Protein AF-A0A5B9D0P8-F1 (afdb_monomer_lite)

Structure (mmCIF, N/CA/C/O backbone):
data_AF-A0A5B9D0P8-F1
#
_entry.id   AF-A0A5B9D0P8-F1
#
loop_
_atom_site.group_PDB
_atom_site.id
_atom_site.type_symbol
_atom_site.label_atom_id
_atom_site.label_alt_id
_atom_site.label_comp_id
_atom_site.label_asym_id
_atom_site.label_entity_id
_atom_site.label_seq_id
_atom_site.pdbx_PDB_ins_code
_atom_site.Cartn_x
_atom_site.Cartn_y
_atom_site.Cartn_z
_atom_site.occupancy
_atom_site.B_iso_or_equiv
_atom_site.auth_seq_id
_atom_site.auth_comp_id
_atom_site.auth_asym_id
_atom_site.auth_atom_id
_atom_site.pdbx_PDB_model_num
ATOM 1 N N . MET A 1 1 ? -6.930 -6.341 -13.067 1.00 84.62 1 MET A N 1
ATOM 2 C CA . MET A 1 1 ? -7.703 -5.089 -12.887 1.00 84.62 1 MET A CA 1
ATOM 3 C C . MET A 1 1 ? -7.071 -3.973 -13.728 1.00 84.62 1 MET A C 1
ATOM 5 O O . MET A 1 1 ? -5.915 -4.116 -14.115 1.00 84.62 1 MET A O 1
ATOM 9 N N . LYS A 1 2 ? -7.800 -2.904 -14.074 1.00 84.44 2 LYS A N 1
ATOM 10 C CA . LYS A 1 2 ? -7.216 -1.670 -14.635 1.00 84.44 2 LYS A CA 1
ATOM 11 C C . LYS A 1 2 ? -7.445 -0.541 -13.637 1.00 84.44 2 LYS A C 1
ATOM 13 O O . LYS A 1 2 ? -8.550 -0.427 -13.116 1.00 84.44 2 LYS A O 1
ATOM 18 N N . PHE A 1 3 ? -6.412 0.245 -13.373 1.00 81.88 3 PHE A N 1
ATOM 19 C CA . PHE A 1 3 ? -6.520 1.488 -12.623 1.00 81.88 3 PHE A CA 1
ATOM 20 C C . PHE A 1 3 ? -6.487 2.632 -13.629 1.00 81.88 3 PHE A C 1
ATOM 22 O O . PHE A 1 3 ? -5.569 2.681 -14.445 1.00 81.88 3 PHE A O 1
ATOM 29 N N . THR A 1 4 ? -7.490 3.505 -13.598 1.00 81.88 4 THR A N 1
ATOM 30 C CA . THR A 1 4 ? -7.563 4.664 -14.487 1.00 81.88 4 THR A CA 1
ATOM 31 C C . THR A 1 4 ? -7.669 5.921 -13.648 1.00 81.88 4 THR A C 1
ATOM 33 O O . THR A 1 4 ? -8.640 6.085 -12.908 1.00 81.88 4 THR A O 1
ATOM 36 N N . ASP A 1 5 ? -6.694 6.812 -13.792 1.00 77.00 5 ASP A N 1
ATOM 37 C CA . ASP A 1 5 ? -6.799 8.166 -13.271 1.00 77.00 5 ASP A CA 1
ATOM 38 C C . ASP A 1 5 ? -7.500 9.040 -14.316 1.00 77.00 5 ASP A C 1
ATOM 40 O O . ASP A 1 5 ? -6.926 9.431 -15.337 1.00 77.00 5 ASP A O 1
ATOM 44 N N . SER A 1 6 ? -8.773 9.345 -14.065 1.00 73.94 6 SER A N 1
ATOM 45 C CA . SER A 1 6 ? -9.592 10.179 -14.946 1.00 73.94 6 SER A CA 1
ATOM 46 C C . SER A 1 6 ? -9.092 11.619 -15.069 1.00 73.94 6 SER A C 1
ATOM 48 O O . SER A 1 6 ? -9.416 12.273 -16.056 1.00 73.94 6 SER A O 1
ATOM 50 N N . LYS A 1 7 ? -8.325 12.128 -14.094 1.00 73.81 7 LYS A N 1
ATOM 51 C CA . LYS A 1 7 ? -7.769 13.488 -14.134 1.00 73.81 7 LYS A CA 1
ATOM 52 C C . LYS A 1 7 ? -6.648 13.596 -15.169 1.00 73.81 7 LYS A C 1
ATOM 54 O O . LYS A 1 7 ? -6.506 14.644 -15.790 1.00 73.81 7 LYS A O 1
ATOM 59 N N . PHE A 1 8 ? -5.897 12.516 -15.382 1.00 69.06 8 PHE A N 1
ATOM 60 C CA . PHE A 1 8 ? -4.720 12.506 -16.259 1.00 69.06 8 PHE A CA 1
ATOM 61 C C . PHE A 1 8 ? -4.865 11.608 -17.494 1.00 69.06 8 PHE A C 1
ATOM 63 O O . PHE A 1 8 ? -3.956 11.543 -18.315 1.00 69.06 8 PHE A O 1
ATOM 70 N N . GLY A 1 9 ? -5.985 10.891 -17.637 1.00 75.44 9 GLY A N 1
ATOM 71 C CA . GLY A 1 9 ? -6.193 9.928 -18.726 1.00 75.44 9 GLY A CA 1
ATOM 72 C C . GLY A 1 9 ? -5.255 8.714 -18.660 1.00 75.44 9 GLY A C 1
ATOM 73 O O . GLY A 1 9 ? -5.186 7.928 -19.604 1.00 75.44 9 GLY A O 1
ATOM 74 N N . GLN A 1 10 ? -4.538 8.548 -17.549 1.00 81.00 10 GLN A N 1
ATOM 75 C CA . GLN A 1 10 ? -3.586 7.469 -17.324 1.00 81.00 10 GLN A CA 1
ATOM 76 C C . GLN A 1 10 ? -4.342 6.175 -17.033 1.00 81.00 10 GLN A C 1
ATOM 78 O O . GLN A 1 10 ? -5.280 6.163 -16.238 1.00 81.00 10 GLN A O 1
ATOM 83 N N . THR A 1 11 ? -3.936 5.073 -17.664 1.00 86.75 11 THR A N 1
ATOM 84 C CA . THR A 1 11 ? -4.472 3.743 -17.360 1.00 86.75 11 THR A CA 1
ATOM 85 C C . THR A 1 11 ? -3.344 2.743 -17.180 1.00 86.75 11 THR A C 1
ATOM 87 O O . THR A 1 11 ? -2.620 2.448 -18.125 1.00 86.75 11 THR A O 1
ATOM 90 N N . ASN A 1 12 ? -3.253 2.156 -15.991 1.00 90.62 12 ASN A N 1
ATOM 91 C CA . ASN A 1 12 ? -2.283 1.121 -15.664 1.00 90.62 12 ASN A CA 1
ATOM 92 C C . ASN A 1 12 ? -2.983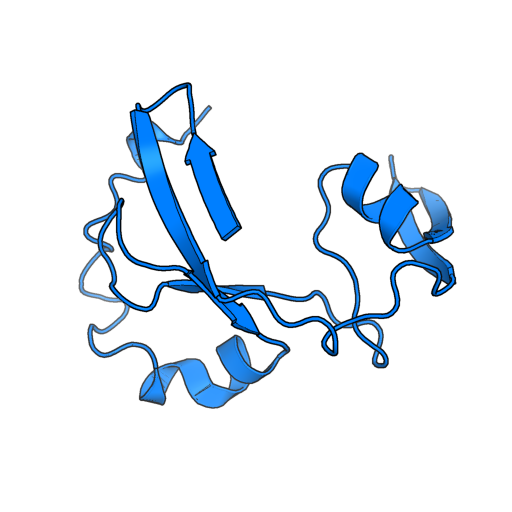 -0.241 -15.585 1.00 90.62 12 ASN A C 1
ATOM 94 O O . ASN A 1 12 ? -4.067 -0.390 -15.005 1.00 90.62 12 ASN A O 1
ATOM 98 N N . LYS A 1 13 ? -2.350 -1.281 -16.135 1.00 93.75 13 LYS A N 1
ATOM 99 C CA . LYS A 1 13 ? -2.743 -2.666 -15.842 1.00 93.75 13 LYS A CA 1
ATOM 100 C C . LYS A 1 13 ? -2.271 -3.015 -14.432 1.00 93.75 13 LYS A C 1
ATOM 102 O O . LYS A 1 13 ? -1.093 -2.856 -14.145 1.00 93.75 13 LYS A O 1
ATOM 107 N N . VAL A 1 14 ? -3.164 -3.537 -13.594 1.00 93.25 14 VAL A N 1
ATOM 108 C CA . VAL A 1 14 ? -2.849 -3.963 -12.223 1.00 93.25 14 VAL A CA 1
ATOM 109 C C . VAL A 1 14 ? -2.895 -5.486 -12.127 1.00 93.25 14 VAL A C 1
ATOM 111 O O . VAL A 1 14 ? -3.934 -6.105 -12.408 1.00 93.25 14 VAL A O 1
ATOM 114 N N . TYR A 1 15 ? -1.764 -6.069 -11.729 1.00 94.56 15 TYR A N 1
ATOM 115 C CA . TYR A 1 15 ? -1.628 -7.454 -11.289 1.00 94.56 15 TYR A CA 1
ATOM 116 C C . TYR A 1 15 ? -1.947 -7.517 -9.793 1.00 94.56 15 TYR A C 1
ATOM 118 O O . TYR A 1 15 ? -1.089 -7.266 -8.949 1.00 94.56 15 TYR A O 1
ATOM 126 N N . GLN A 1 16 ? -3.219 -7.780 -9.508 1.00 92.06 16 GLN A N 1
ATOM 127 C CA . GLN A 1 16 ? -3.760 -7.904 -8.158 1.00 92.06 16 GLN A CA 1
ATOM 128 C C . GLN A 1 16 ? -3.532 -9.322 -7.634 1.00 92.06 16 GLN A C 1
ATOM 130 O O . GLN A 1 16 ? -3.532 -10.277 -8.419 1.00 92.06 16 GLN A O 1
ATOM 135 N N . ARG A 1 17 ? -3.363 -9.452 -6.321 1.00 93.12 17 ARG A N 1
ATOM 136 C CA . ARG A 1 17 ? -3.246 -10.741 -5.640 1.00 93.12 17 ARG A CA 1
ATOM 137 C C . ARG A 1 17 ? -4.285 -10.844 -4.531 1.00 93.12 17 ARG A C 1
ATOM 139 O O . ARG A 1 17 ? -4.342 -9.995 -3.649 1.00 93.12 17 ARG A O 1
ATOM 146 N N . ASP A 1 18 ? -5.055 -11.926 -4.544 1.00 92.50 18 ASP A N 1
ATOM 147 C CA . ASP A 1 18 ? -6.158 -12.128 -3.595 1.00 92.50 18 ASP A CA 1
ATOM 148 C C . ASP A 1 18 ? -5.694 -12.683 -2.233 1.00 92.50 18 ASP A C 1
ATOM 150 O O . ASP A 1 18 ? -6.507 -12.905 -1.341 1.00 92.50 18 ASP A O 1
ATOM 154 N N . ASP A 1 19 ? -4.388 -12.914 -2.068 1.00 94.44 19 ASP A N 1
ATOM 155 C CA . ASP A 1 19 ? -3.774 -13.548 -0.898 1.00 94.44 19 ASP A CA 1
ATOM 156 C C . ASP A 1 19 ? -2.878 -12.606 -0.072 1.00 94.44 19 ASP A C 1
ATOM 158 O O . ASP A 1 19 ? -2.243 -13.047 0.884 1.00 94.44 19 ASP A O 1
ATOM 162 N N . LEU A 1 20 ? -2.795 -11.318 -0.427 1.00 95.69 20 LEU A N 1
ATOM 163 C CA . LEU A 1 20 ? -1.894 -10.368 0.242 1.00 95.69 20 LEU A CA 1
ATOM 164 C C . LEU A 1 20 ? -2.428 -9.829 1.569 1.00 95.69 20 LEU A C 1
ATOM 166 O O . LEU A 1 20 ? -1.643 -9.461 2.439 1.00 95.69 20 LEU A O 1
ATOM 170 N N . PHE A 1 21 ? -3.746 -9.745 1.723 1.00 97.00 21 PHE A N 1
ATOM 171 C CA . PHE A 1 21 ? -4.384 -9.261 2.941 1.00 97.00 21 PHE A CA 1
ATOM 172 C C . PHE A 1 21 ? -5.787 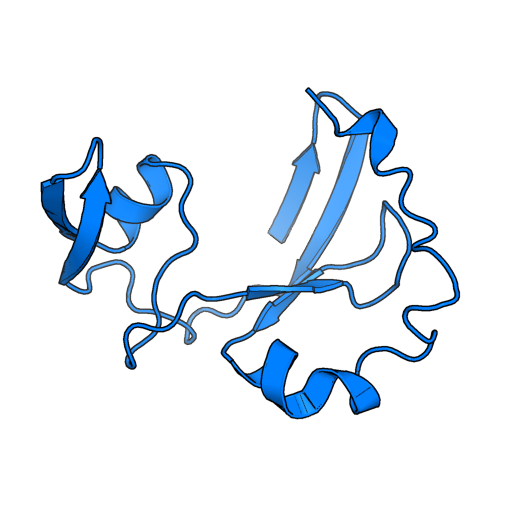-9.846 3.084 1.00 97.00 21 PHE A C 1
ATOM 174 O O . PHE A 1 21 ? -6.457 -10.118 2.090 1.00 97.00 21 PHE A O 1
ATOM 181 N N . ASP A 1 22 ? -6.263 -9.977 4.322 1.00 97.75 22 ASP A N 1
ATOM 182 C CA . ASP A 1 22 ? -7.668 -10.280 4.596 1.00 97.75 22 ASP A CA 1
ATOM 183 C C . ASP A 1 22 ? -8.480 -8.965 4.623 1.00 97.75 22 ASP A C 1
ATOM 185 O O . ASP A 1 22 ? -8.202 -8.083 5.450 1.00 97.75 22 ASP A O 1
ATOM 189 N N . PRO A 1 23 ? -9.493 -8.787 3.746 1.00 97.25 23 PRO A N 1
ATOM 190 C CA . PRO A 1 23 ? -10.342 -7.594 3.735 1.00 97.25 23 PRO A CA 1
ATOM 191 C C . PRO A 1 23 ? -11.051 -7.316 5.069 1.00 97.25 23 PRO A C 1
ATOM 193 O O . PRO A 1 23 ? -11.342 -6.154 5.375 1.00 97.25 23 PRO A O 1
ATOM 196 N N . TYR A 1 24 ? -11.314 -8.357 5.861 1.00 98.12 24 TYR A N 1
ATOM 197 C CA . TYR A 1 24 ? -12.062 -8.294 7.114 1.00 98.12 24 TYR A CA 1
ATOM 198 C C . TYR A 1 24 ? -11.176 -8.320 8.366 1.00 98.12 24 TYR A C 1
ATOM 200 O O . TYR A 1 24 ? -11.698 -8.164 9.472 1.00 98.12 24 TYR A O 1
ATOM 208 N N . GLN A 1 25 ? -9.850 -8.419 8.218 1.00 98.00 25 GLN A N 1
ATOM 209 C CA . GLN A 1 25 ? -8.911 -8.303 9.334 1.00 98.00 25 GLN A CA 1
ATOM 210 C C . GLN A 1 25 ? -9.097 -6.962 10.046 1.00 98.00 25 GLN A C 1
ATOM 212 O O . GLN A 1 25 ? -9.016 -5.892 9.433 1.00 98.00 25 GLN A O 1
ATOM 217 N N . VAL A 1 26 ? -9.326 -7.021 11.359 1.00 98.12 26 VAL A N 1
ATOM 218 C CA . VAL A 1 26 ? -9.428 -5.831 12.204 1.00 98.12 26 VAL A CA 1
ATOM 219 C C . VAL A 1 26 ? -8.029 -5.310 12.501 1.00 98.12 26 VAL A C 1
ATOM 221 O O . VAL A 1 26 ? -7.220 -5.963 13.156 1.00 98.12 26 VAL A O 1
ATOM 224 N N . VAL A 1 27 ? -7.763 -4.097 12.039 1.00 98.06 27 VAL A N 1
ATOM 225 C CA . VAL A 1 27 ? -6.487 -3.402 12.164 1.00 98.06 27 VAL A CA 1
ATOM 226 C C . VAL A 1 27 ? -6.678 -2.060 12.854 1.00 98.06 27 VAL A C 1
ATOM 228 O O . VAL A 1 27 ? -7.798 -1.586 13.051 1.00 98.06 27 VAL A O 1
ATOM 231 N N . SER A 1 28 ? -5.570 -1.418 13.221 1.00 97.44 28 SER A N 1
ATOM 232 C CA . SER A 1 28 ? -5.598 -0.071 13.787 1.00 97.44 28 SER A CA 1
ATOM 233 C C . SER A 1 28 ? -4.784 0.915 12.964 1.00 97.44 28 SER A C 1
ATOM 235 O O . SER A 1 28 ? -3.768 0.564 12.369 1.00 97.44 28 SER A O 1
ATOM 237 N N . TRP A 1 29 ? -5.225 2.169 12.927 1.00 96.56 29 TRP A N 1
ATOM 238 C CA . TRP A 1 29 ? -4.495 3.256 12.276 1.00 96.56 29 TRP A CA 1
ATOM 239 C C . TRP A 1 29 ? -4.751 4.589 12.975 1.00 96.56 29 TRP A C 1
ATOM 241 O O . TRP A 1 29 ? -5.585 4.696 13.875 1.00 96.56 29 TRP A O 1
ATOM 251 N N . ARG A 1 30 ? -4.009 5.627 12.574 1.00 94.94 30 ARG A N 1
ATOM 252 C CA . ARG A 1 30 ? -4.212 6.991 13.069 1.00 94.94 30 ARG A CA 1
ATOM 253 C C . ARG A 1 30 ? -5.131 7.788 12.144 1.00 94.94 30 ARG 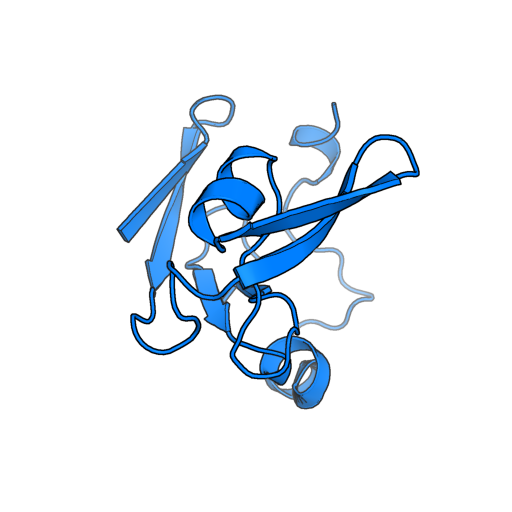A C 1
ATOM 255 O O . ARG A 1 30 ? -4.885 7.900 10.938 1.00 94.94 30 ARG A O 1
ATOM 262 N N . LYS A 1 31 ? -6.160 8.396 12.733 1.00 92.44 31 LYS A N 1
ATOM 263 C CA . LYS A 1 31 ? -7.064 9.364 12.099 1.00 92.44 31 LYS A CA 1
ATOM 264 C C . LYS A 1 31 ? -7.175 10.581 13.015 1.00 92.44 31 LYS A C 1
ATOM 266 O O . LYS A 1 31 ? -7.538 10.436 14.178 1.00 92.44 31 LYS A O 1
ATOM 271 N N . ASN A 1 32 ? -6.813 11.763 12.514 1.00 91.62 32 ASN A N 1
ATOM 272 C CA . ASN A 1 32 ? -6.804 13.024 13.275 1.00 91.62 32 ASN A CA 1
ATOM 273 C C . ASN A 1 32 ? -6.081 12.899 14.633 1.00 91.62 32 ASN A C 1
ATOM 275 O O . ASN A 1 32 ? -6.615 13.263 15.677 1.00 91.62 32 ASN A O 1
ATOM 279 N N . GLY A 1 33 ? -4.894 12.281 14.628 1.00 93.19 33 GLY A N 1
ATOM 280 C CA . GLY A 1 33 ? -4.078 12.053 15.828 1.00 93.19 33 GLY A CA 1
ATOM 281 C C . GLY A 1 33 ? -4.560 10.935 16.765 1.00 93.19 33 GLY A C 1
ATOM 282 O O . GLY A 1 33 ? -3.810 10.528 17.648 1.00 93.19 33 GLY A O 1
ATOM 283 N N . LYS A 1 34 ? -5.760 10.378 16.565 1.00 95.81 34 LYS A N 1
ATOM 284 C CA . LYS A 1 34 ? -6.330 9.324 17.418 1.00 95.81 34 LYS A CA 1
ATOM 285 C C . LYS A 1 34 ? -6.166 7.942 16.791 1.00 95.81 34 LYS A C 1
ATOM 287 O O . LYS A 1 34 ? -6.261 7.795 15.572 1.00 95.81 34 LYS A O 1
ATOM 292 N N . LYS A 1 35 ? -5.929 6.927 17.630 1.00 96.94 35 LYS A N 1
ATOM 293 C CA . LYS A 1 35 ? -5.965 5.517 17.219 1.00 96.94 35 LYS A CA 1
ATOM 294 C C . LYS A 1 35 ? -7.422 5.117 16.992 1.00 96.94 35 LYS A C 1
ATOM 296 O O . LYS A 1 35 ? -8.254 5.315 17.872 1.00 96.94 35 LYS A O 1
ATOM 301 N N . VAL A 1 36 ? -7.710 4.566 15.824 1.00 97.12 36 VAL A N 1
ATOM 302 C CA . VAL A 1 36 ? -9.004 3.978 15.470 1.00 97.12 36 VAL A CA 1
ATOM 303 C C . VAL A 1 36 ? -8.794 2.522 15.077 1.00 97.12 36 VAL A C 1
ATOM 305 O O . VAL A 1 36 ? -7.673 2.137 14.736 1.00 97.12 36 VAL A O 1
ATOM 308 N N . TRP A 1 37 ? -9.860 1.734 15.141 1.00 98.06 37 TRP A N 1
ATOM 309 C CA . TRP A 1 37 ? -9.881 0.329 14.753 1.00 98.06 37 TRP A CA 1
ATOM 310 C C . TRP A 1 37 ? -10.953 0.103 13.693 1.00 98.06 37 TRP A C 1
ATOM 312 O O . TRP A 1 37 ? -11.952 0.822 13.672 1.00 98.06 37 TRP A O 1
ATOM 322 N N . GLY A 1 38 ? -10.738 -0.887 12.837 1.00 98.25 38 GLY A N 1
ATOM 323 C CA . GLY A 1 38 ? -11.679 -1.290 11.799 1.00 98.25 38 GLY A CA 1
ATOM 324 C C . GLY A 1 38 ? -11.047 -2.282 10.832 1.00 98.25 38 GLY A C 1
ATOM 325 O O . GLY A 1 38 ? -9.868 -2.608 10.946 1.00 98.25 38 GLY A O 1
ATOM 326 N N . THR A 1 39 ? -11.834 -2.764 9.887 1.00 98.69 39 THR A N 1
ATOM 327 C CA . THR A 1 39 ? -11.406 -3.699 8.840 1.00 98.69 39 THR A CA 1
ATOM 328 C C . THR A 1 39 ? -10.455 -3.045 7.834 1.00 98.69 39 THR A C 1
ATOM 330 O O . THR A 1 39 ? -10.425 -1.816 7.685 1.00 98.69 39 THR A O 1
ATOM 333 N N . ASN A 1 40 ? -9.723 -3.852 7.062 1.00 98.19 40 ASN A N 1
ATOM 334 C CA . ASN A 1 40 ? -8.957 -3.355 5.916 1.00 98.19 40 ASN A CA 1
ATOM 335 C C . ASN A 1 40 ? -9.839 -2.600 4.907 1.00 98.19 40 ASN A C 1
ATOM 337 O O . ASN A 1 40 ? -9.418 -1.566 4.385 1.00 98.19 40 ASN A O 1
ATOM 341 N N . ILE A 1 41 ? -11.090 -3.031 4.703 1.00 98.12 41 ILE A N 1
ATOM 342 C CA . ILE A 1 41 ? -12.073 -2.297 3.888 1.00 98.12 41 ILE A CA 1
ATOM 343 C C . ILE A 1 41 ? -12.306 -0.879 4.434 1.00 98.12 41 ILE A C 1
ATOM 345 O O . ILE A 1 41 ? -12.259 0.099 3.684 1.00 98.12 41 ILE A O 1
ATOM 349 N N . GLU A 1 42 ? -12.549 -0.732 5.737 1.00 98.25 42 GLU A N 1
ATOM 350 C CA . GLU A 1 42 ? -12.768 0.580 6.365 1.00 98.25 42 GLU A CA 1
ATOM 351 C C . GLU A 1 42 ? -11.514 1.453 6.320 1.00 98.25 42 GLU A C 1
ATOM 353 O O . GLU A 1 42 ? -11.600 2.660 6.077 1.00 98.25 42 GLU A O 1
ATOM 358 N N . ARG A 1 43 ? -10.339 0.845 6.485 1.00 97.81 43 ARG A N 1
ATOM 359 C CA . ARG A 1 43 ? -9.052 1.526 6.371 1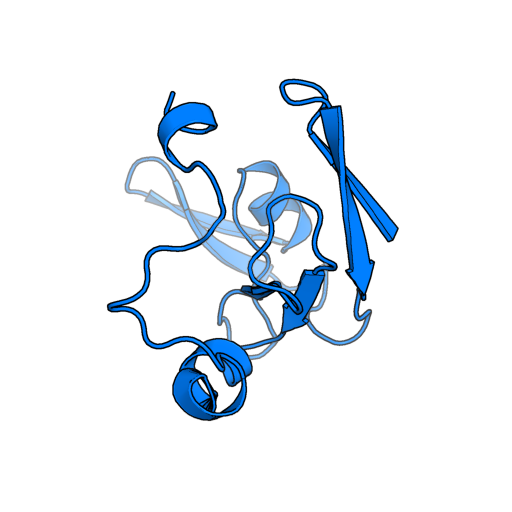.00 97.81 43 ARG A CA 1
ATOM 360 C C . ARG A 1 43 ? -8.832 2.067 4.950 1.00 97.81 43 ARG A C 1
ATOM 362 O O . ARG A 1 43 ? -8.463 3.236 4.805 1.00 97.81 43 ARG A O 1
ATOM 369 N N . MET A 1 44 ? -9.137 1.280 3.915 1.00 96.25 44 MET A N 1
ATOM 370 C CA . MET A 1 44 ? -9.043 1.688 2.503 1.00 96.25 44 MET A CA 1
ATOM 371 C C . MET A 1 44 ? -9.995 2.829 2.148 1.00 96.25 44 MET A C 1
ATOM 373 O O . MET A 1 44 ? -9.587 3.766 1.465 1.00 96.25 44 MET A O 1
ATOM 377 N N . LYS A 1 45 ? -11.217 2.841 2.700 1.00 95.81 45 LYS A N 1
ATOM 378 C CA . LYS A 1 45 ? -12.155 3.974 2.556 1.00 95.81 45 LYS A CA 1
ATOM 379 C C . LYS A 1 45 ? -11.601 5.299 3.096 1.00 95.81 45 LYS A C 1
ATOM 381 O O . LYS A 1 45 ? -12.121 6.356 2.759 1.00 95.81 45 LYS A O 1
ATOM 386 N N . THR A 1 46 ? -10.551 5.266 3.921 1.00 93.62 46 THR A N 1
ATOM 387 C CA . THR A 1 46 ? -9.839 6.471 4.385 1.00 93.62 46 THR A CA 1
ATOM 388 C C . THR A 1 46 ? -8.622 6.848 3.531 1.00 93.62 46 THR A C 1
ATOM 390 O O . THR A 1 46 ? -7.830 7.689 3.949 1.00 93.62 46 THR A O 1
ATOM 393 N N . GLY A 1 47 ? -8.459 6.231 2.356 1.00 92.50 47 GLY A N 1
ATOM 394 C CA . GLY A 1 47 ? -7.352 6.490 1.432 1.00 92.50 47 GLY A CA 1
ATOM 395 C C . GLY A 1 47 ? -6.032 5.843 1.851 1.00 92.50 47 GLY A C 1
ATOM 396 O O . GLY A 1 47 ? -4.966 6.367 1.547 1.00 92.50 47 GLY A O 1
ATOM 397 N N . ARG A 1 48 ? -6.072 4.739 2.609 1.00 95.31 48 ARG A N 1
ATOM 398 C CA . ARG A 1 48 ? -4.870 4.074 3.132 1.00 95.31 48 ARG A CA 1
ATOM 399 C C . ARG A 1 48 ? -4.767 2.633 2.622 1.00 95.31 48 ARG A C 1
ATOM 401 O O . ARG A 1 48 ? -5.726 1.882 2.751 1.00 95.31 48 ARG A O 1
ATOM 408 N N . ALA A 1 49 ? -3.585 2.216 2.161 1.00 96.12 49 ALA A N 1
ATOM 409 C CA . ALA A 1 49 ? -3.334 0.878 1.595 1.00 96.12 49 ALA A CA 1
ATOM 410 C C . ALA A 1 49 ? -3.482 -0.261 2.622 1.00 96.12 49 ALA A C 1
ATOM 412 O O . ALA A 1 49 ? -2.858 -0.135 3.676 1.00 96.12 49 ALA A O 1
ATOM 413 N N . PRO A 1 50 ? -4.273 -1.320 2.370 1.00 97.56 50 PRO A N 1
ATOM 414 C CA . PRO A 1 50 ? -4.608 -2.353 3.359 1.00 97.56 50 PRO A CA 1
ATOM 415 C C . PRO A 1 50 ? -3.355 -2.963 3.999 1.00 97.56 50 PRO A C 1
ATOM 417 O O . PRO A 1 50 ? -2.271 -2.901 3.426 1.00 97.56 50 PRO A O 1
ATOM 420 N N . LEU A 1 51 ? -3.489 -3.498 5.209 1.00 98.12 51 LEU A N 1
ATOM 421 C CA . LEU A 1 51 ? -2.393 -4.171 5.899 1.00 98.12 51 LEU A CA 1
ATOM 422 C C . LEU A 1 51 ? -2.456 -5.680 5.665 1.00 98.12 51 LEU A C 1
ATOM 424 O O . LEU A 1 51 ? -3.544 -6.251 5.722 1.00 98.12 51 LEU A O 1
ATOM 428 N N . ASP A 1 52 ? -1.303 -6.301 5.460 1.00 96.50 52 ASP A N 1
ATOM 429 C CA . ASP A 1 52 ? -1.149 -7.753 5.404 1.00 96.50 52 ASP A CA 1
ATOM 430 C C . ASP A 1 52 ? -1.291 -8.416 6.794 1.00 96.50 52 ASP A C 1
ATOM 432 O O . ASP A 1 52 ? -1.586 -7.767 7.811 1.00 96.50 52 ASP A O 1
ATOM 436 N N . ALA A 1 53 ? -1.080 -9.735 6.842 1.00 95.38 53 ALA A N 1
ATOM 437 C CA . ALA A 1 53 ? -1.158 -10.528 8.070 1.00 95.38 53 ALA A CA 1
ATOM 438 C C . ALA A 1 53 ? -0.162 -10.070 9.158 1.00 95.38 53 ALA A C 1
ATOM 440 O O . ALA A 1 53 ? -0.431 -10.242 10.348 1.00 95.38 53 ALA A O 1
ATOM 441 N N . ASP A 1 54 ? 0.941 -9.428 8.766 1.00 94.62 54 ASP A N 1
ATOM 442 C CA . ASP A 1 54 ? 1.976 -8.903 9.660 1.00 94.62 54 ASP A CA 1
ATOM 443 C C . ASP A 1 54 ? 1.716 -7.438 10.064 1.00 94.62 54 ASP A C 1
ATOM 445 O O .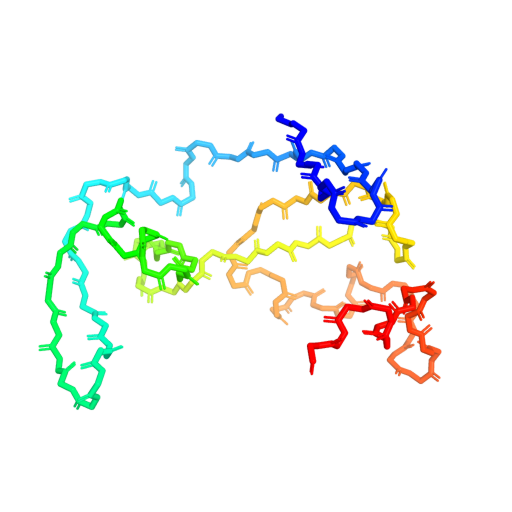 ASP A 1 54 ? 2.519 -6.813 10.760 1.00 94.62 54 ASP A O 1
ATOM 449 N N . ASN A 1 55 ? 0.556 -6.884 9.692 1.00 95.62 55 ASN A N 1
ATOM 450 C CA . ASN A 1 55 ? 0.180 -5.479 9.860 1.00 95.62 55 ASN A CA 1
ATOM 451 C C . ASN A 1 55 ? 1.074 -4.493 9.081 1.00 95.62 55 ASN A C 1
ATOM 453 O O . ASN A 1 55 ? 1.183 -3.319 9.456 1.00 95.62 55 ASN A O 1
ATOM 457 N N . ILE A 1 56 ? 1.685 -4.940 7.984 1.00 95.94 56 ILE A N 1
ATOM 458 C CA . ILE A 1 56 ? 2.503 -4.115 7.095 1.00 95.94 56 ILE A CA 1
ATOM 459 C C . ILE A 1 56 ? 1.641 -3.662 5.906 1.00 95.94 56 ILE A C 1
ATOM 461 O O . ILE A 1 56 ? 0.846 -4.445 5.393 1.00 95.94 56 ILE A O 1
ATOM 465 N N . PRO A 1 57 ? 1.724 -2.393 5.462 1.00 96.81 57 PRO A N 1
ATOM 466 C CA . PRO A 1 57 ? 0.984 -1.950 4.286 1.00 96.81 57 PRO A CA 1
ATOM 467 C C . PRO A 1 57 ? 1.344 -2.760 3.037 1.00 96.81 57 PRO A C 1
ATOM 469 O O . PRO A 1 57 ? 2.521 -2.935 2.733 1.00 96.81 57 PRO A O 1
ATOM 472 N N . VAL A 1 58 ? 0.327 -3.183 2.289 1.00 96.62 58 VAL A N 1
ATOM 473 C CA . VAL A 1 58 ? 0.488 -3.662 0.914 1.00 96.62 58 VAL A CA 1
ATOM 474 C C . VAL A 1 58 ? 0.960 -2.496 0.046 1.00 96.62 58 VAL A C 1
ATOM 476 O O . VAL A 1 58 ? 0.447 -1.377 0.143 1.00 96.62 58 VAL A O 1
ATOM 479 N N . GLU A 1 59 ? 1.946 -2.755 -0.801 1.00 94.62 59 GLU A N 1
ATOM 480 C CA . GLU A 1 59 ? 2.612 -1.772 -1.649 1.00 94.62 59 GLU A CA 1
ATOM 481 C C . GLU A 1 59 ? 2.300 -2.033 -3.129 1.00 94.62 59 GLU A C 1
ATOM 483 O O . GLU A 1 59 ? 1.965 -3.146 -3.539 1.00 94.62 59 GLU A O 1
ATOM 488 N N . LEU A 1 60 ? 2.421 -0.987 -3.949 1.00 91.75 60 LEU A N 1
ATOM 489 C CA . LEU A 1 60 ? 2.331 -1.084 -5.405 1.00 91.75 60 LEU A CA 1
ATOM 490 C C . LEU A 1 60 ? 3.725 -0.925 -6.007 1.00 91.75 60 LEU A C 1
ATOM 492 O O . LEU A 1 60 ? 4.373 0.112 -5.851 1.00 91.75 60 LEU A O 1
ATOM 496 N N . HIS A 1 61 ? 4.167 -1.931 -6.750 1.00 91.19 61 HIS A N 1
ATOM 497 C CA . HIS A 1 61 ? 5.393 -1.879 -7.529 1.00 91.19 61 HIS A CA 1
ATOM 498 C C . HIS A 1 61 ? 5.082 -1.532 -8.988 1.00 91.19 61 HIS A C 1
ATOM 500 O O . HIS A 1 61 ? 4.264 -2.185 -9.631 1.00 91.19 61 HIS A O 1
ATOM 506 N N . HIS A 1 62 ? 5.756 -0.515 -9.523 1.00 88.25 62 HIS A N 1
ATOM 507 C CA . HIS A 1 62 ? 5.742 -0.228 -10.956 1.00 88.25 62 HIS A CA 1
ATOM 508 C C . HIS A 1 62 ? 6.697 -1.185 -11.670 1.00 88.25 62 HIS A C 1
ATOM 510 O O . HIS A 1 62 ? 7.899 -1.135 -11.427 1.00 88.25 62 HIS A O 1
ATOM 516 N N . MET A 1 63 ? 6.166 -2.023 -12.563 1.00 87.56 63 MET A N 1
ATOM 517 C CA . MET A 1 63 ? 6.953 -3.006 -13.323 1.00 87.56 63 MET A CA 1
ATOM 518 C C . MET A 1 63 ? 7.822 -2.340 -14.396 1.00 87.56 63 MET A C 1
ATOM 520 O O . MET A 1 63 ? 8.872 -2.854 -14.769 1.00 87.56 63 MET A O 1
ATOM 524 N N . LEU A 1 64 ? 7.353 -1.200 -14.906 1.00 84.56 64 LEU A N 1
ATOM 525 C CA . LEU A 1 64 ? 8.079 -0.302 -15.794 1.00 84.56 64 LEU A CA 1
ATOM 526 C C . LEU A 1 64 ? 8.025 1.088 -15.168 1.00 84.56 64 LEU A C 1
ATOM 528 O O . LEU A 1 64 ? 6.966 1.518 -14.717 1.00 84.56 64 LEU A O 1
ATOM 532 N N . GLN A 1 65 ? 9.143 1.807 -15.159 1.00 78.50 65 GLN A N 1
ATOM 533 C CA . GLN A 1 65 ? 9.223 3.160 -14.597 1.00 78.50 65 GLN A CA 1
ATOM 534 C C . GLN A 1 65 ? 8.705 4.227 -15.579 1.00 78.50 65 GLN A C 1
ATOM 536 O O . GLN A 1 65 ? 9.337 5.261 -15.783 1.00 78.50 65 GLN A O 1
ATOM 541 N N . THR A 1 66 ? 7.559 3.959 -16.203 1.00 80.12 66 THR A N 1
ATOM 542 C CA . THR A 1 66 ? 6.827 4.883 -17.077 1.00 80.12 66 THR A CA 1
ATOM 543 C C . THR A 1 66 ? 5.478 5.229 -16.440 1.00 80.12 66 THR A C 1
ATOM 545 O O . THR A 1 66 ? 4.978 4.444 -15.629 1.00 80.12 66 THR A O 1
ATOM 548 N N . PRO A 1 67 ? 4.859 6.373 -16.792 1.00 77.56 67 PRO A N 1
ATOM 549 C CA . PRO A 1 67 ? 3.552 6.751 -16.255 1.00 77.56 67 PRO A CA 1
ATOM 550 C C . PRO A 1 67 ? 2.489 5.661 -16.449 1.00 77.56 67 PRO A C 1
ATOM 552 O O . PRO A 1 67 ? 1.776 5.306 -15.522 1.00 77.56 67 PRO A O 1
ATOM 555 N N . ASP A 1 68 ? 2.379 5.089 -17.636 1.00 83.94 68 ASP A N 1
ATOM 556 C CA . ASP A 1 68 ? 1.360 4.105 -18.020 1.00 83.94 68 ASP A CA 1
ATOM 557 C C . ASP A 1 68 ? 1.783 2.640 -17.786 1.00 83.94 68 ASP A C 1
ATOM 559 O O . ASP A 1 68 ? 1.069 1.702 -18.154 1.00 83.94 68 ASP A O 1
ATOM 563 N N . GLY A 1 69 ? 2.938 2.426 -17.148 1.00 88.31 69 GLY A N 1
ATOM 564 C CA . GLY A 1 69 ? 3.505 1.105 -16.905 1.00 88.31 69 GLY A CA 1
ATOM 565 C C . GLY A 1 69 ? 2.606 0.208 -16.038 1.00 88.31 69 GLY A C 1
ATOM 566 O O . GLY A 1 69 ? 1.857 0.699 -15.190 1.00 88.31 69 GLY A O 1
ATOM 567 N N . PRO A 1 70 ? 2.651 -1.127 -16.194 1.00 91.88 70 PRO A N 1
ATOM 568 C CA . PRO A 1 70 ? 1.896 -2.024 -15.325 1.00 91.88 70 PRO A CA 1
ATOM 569 C C . PRO A 1 70 ? 2.314 -1.919 -13.852 1.00 91.88 70 PRO A C 1
ATOM 571 O O . PRO A 1 70 ? 3.488 -1.718 -13.538 1.00 91.88 70 PRO A O 1
ATOM 574 N N . LEU A 1 71 ? 1.354 -2.141 -12.959 1.00 92.50 71 LEU A N 1
ATOM 575 C CA . LEU A 1 71 ? 1.526 -2.183 -11.509 1.00 92.50 71 LEU A CA 1
ATOM 576 C C . LEU A 1 71 ? 1.335 -3.610 -10.991 1.00 92.50 71 LEU A C 1
ATOM 578 O O . LEU A 1 71 ? 0.486 -4.346 -11.499 1.00 92.50 71 LEU A O 1
ATOM 582 N N . ALA A 1 72 ? 2.073 -3.979 -9.950 1.00 94.62 72 ALA A N 1
ATOM 583 C CA . ALA A 1 72 ? 1.879 -5.215 -9.201 1.00 94.62 72 ALA A CA 1
ATOM 584 C C . ALA A 1 72 ? 1.700 -4.917 -7.712 1.00 94.62 72 ALA A C 1
ATOM 586 O O . ALA A 1 72 ? 2.455 -4.128 -7.143 1.00 94.62 72 ALA A O 1
ATOM 587 N N . GLU A 1 73 ? 0.722 -5.561 -7.083 1.00 94.50 73 GLU A N 1
ATOM 588 C CA . GLU A 1 73 ? 0.598 -5.543 -5.627 1.00 94.50 73 GLU A CA 1
ATOM 589 C C . GLU A 1 73 ? 1.629 -6.480 -4.997 1.00 94.50 73 GLU A C 1
ATOM 591 O O . GLU A 1 73 ? 1.818 -7.623 -5.429 1.00 94.50 73 GLU A O 1
ATOM 596 N N . VAL A 1 74 ? 2.308 -5.989 -3.969 1.00 94.38 74 VAL A N 1
ATOM 597 C CA . VAL A 1 74 ? 3.396 -6.684 -3.280 1.00 94.38 74 VAL A CA 1
ATOM 598 C C . VAL A 1 74 ? 3.373 -6.346 -1.789 1.00 94.38 74 VAL A C 1
ATOM 600 O O . VAL A 1 74 ? 2.738 -5.387 -1.365 1.00 94.38 74 VAL A O 1
ATOM 603 N N . THR A 1 75 ? 4.050 -7.144 -0.969 1.00 93.69 75 THR A N 1
ATOM 604 C CA . THR A 1 75 ? 4.247 -6.856 0.463 1.00 93.69 75 THR A CA 1
ATOM 605 C C . THR A 1 75 ? 5.530 -6.040 0.671 1.00 93.69 75 THR A C 1
ATOM 607 O O . THR A 1 75 ? 6.100 -5.512 -0.288 1.00 93.69 75 THR A O 1
ATOM 610 N N . ALA A 1 76 ? 6.083 -6.069 1.891 1.00 91.88 76 ALA A N 1
ATOM 611 C CA . ALA A 1 76 ? 7.441 -5.618 2.224 1.00 91.88 76 ALA A CA 1
ATOM 612 C C . ALA A 1 76 ? 8.558 -6.136 1.285 1.00 91.88 76 ALA A C 1
ATOM 614 O O . ALA A 1 76 ? 9.692 -5.654 1.345 1.00 91.88 76 ALA A O 1
ATOM 615 N N . PHE A 1 77 ? 8.259 -7.112 0.417 1.00 92.44 77 PHE A N 1
ATOM 616 C CA . PHE A 1 77 ? 9.090 -7.504 -0.719 1.00 92.44 77 PHE A CA 1
ATOM 617 C C . PHE A 1 77 ? 9.638 -6.303 -1.507 1.00 92.44 77 PHE A C 1
ATOM 619 O O . PHE A 1 77 ? 10.821 -6.311 -1.847 1.00 92.44 77 PHE A O 1
ATOM 626 N N . HIS A 1 78 ? 8.823 -5.272 -1.771 1.00 89.94 78 HIS A N 1
ATOM 627 C CA . HIS A 1 78 ? 9.250 -4.113 -2.569 1.00 89.94 78 HIS A CA 1
ATOM 628 C C . HIS A 1 78 ? 10.445 -3.394 -1.946 1.00 89.94 78 HIS A C 1
ATOM 630 O O . HIS A 1 78 ? 11.460 -3.207 -2.615 1.00 89.94 78 HIS A O 1
ATOM 636 N N . ASN A 1 79 ? 10.376 -3.091 -0.651 1.00 87.25 79 ASN A N 1
ATOM 637 C CA . ASN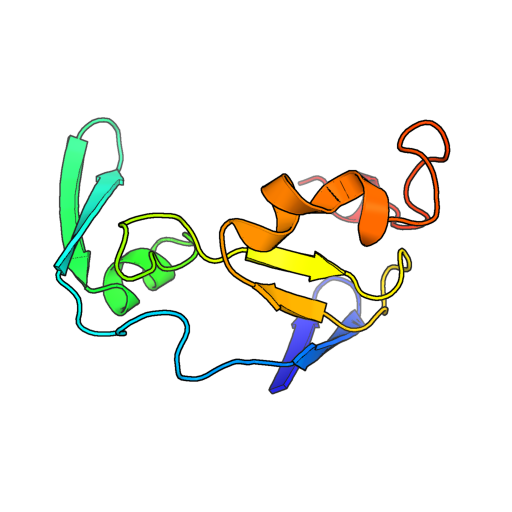 A 1 79 ? 11.493 -2.486 0.073 1.00 87.25 79 ASN A CA 1
ATOM 638 C C . ASN A 1 79 ? 12.678 -3.451 0.238 1.00 87.25 79 ASN A C 1
ATOM 640 O O . ASN A 1 79 ? 13.829 -3.065 0.032 1.00 87.25 79 ASN A O 1
ATOM 644 N N . LYS A 1 80 ? 12.415 -4.722 0.566 1.00 91.25 80 LYS A N 1
ATOM 645 C CA . LYS A 1 80 ? 13.462 -5.730 0.810 1.00 91.25 80 LYS A CA 1
ATOM 646 C C . LYS A 1 80 ? 14.302 -6.036 -0.434 1.00 91.25 80 LYS A C 1
ATOM 648 O O . LYS A 1 80 ? 15.490 -6.329 -0.313 1.00 91.25 80 LYS A O 1
ATOM 653 N N . HIS A 1 81 ? 13.693 -5.982 -1.615 1.00 90.44 81 HIS A N 1
ATOM 654 C CA . HIS A 1 81 ? 14.319 -6.353 -2.886 1.00 90.44 81 HIS A CA 1
ATOM 655 C C . HIS A 1 81 ? 14.468 -5.173 -3.848 1.00 90.44 81 HIS A C 1
ATOM 657 O O . HIS A 1 81 ? 14.700 -5.386 -5.036 1.00 90.44 81 HIS A O 1
ATOM 663 N N . HIS A 1 82 ? 14.380 -3.939 -3.342 1.00 86.62 82 HIS A N 1
ATOM 664 C CA . HIS A 1 82 ? 14.397 -2.707 -4.130 1.00 86.62 82 HIS A CA 1
ATOM 665 C C . HIS A 1 82 ? 15.478 -2.694 -5.226 1.00 86.62 82 HIS A C 1
ATOM 667 O O . HIS A 1 82 ? 15.182 -2.410 -6.382 1.00 86.62 82 HIS A O 1
ATOM 673 N N . SER A 1 83 ? 16.729 -3.028 -4.895 1.00 85.88 83 SER A N 1
ATOM 674 C CA . SER A 1 83 ? 17.847 -3.018 -5.853 1.00 85.88 83 SER A CA 1
ATOM 675 C C . SER A 1 83 ? 17.729 -4.050 -6.977 1.00 85.88 83 SER A C 1
ATOM 677 O O . SER A 1 83 ? 18.298 -3.847 -8.042 1.00 85.88 83 SER A O 1
ATOM 679 N N . ALA A 1 84 ? 17.011 -5.151 -6.753 1.00 87.31 84 ALA A N 1
ATOM 680 C CA . ALA A 1 84 ? 16.817 -6.198 -7.752 1.00 87.31 84 ALA A CA 1
ATOM 681 C C . ALA A 1 84 ? 15.653 -5.889 -8.704 1.00 87.31 84 ALA A C 1
ATOM 683 O O . ALA A 1 84 ? 15.649 -6.357 -9.838 1.00 87.31 84 ALA A O 1
ATOM 684 N N . ILE A 1 85 ? 14.663 -5.125 -8.237 1.00 86.38 85 ILE A N 1
ATOM 685 C CA . ILE A 1 85 ? 13.415 -4.871 -8.973 1.00 86.38 85 ILE A CA 1
ATOM 686 C C . ILE A 1 85 ? 13.357 -3.479 -9.613 1.00 86.38 85 ILE A C 1
ATOM 688 O O . ILE A 1 85 ? 12.483 -3.226 -10.436 1.00 86.38 85 ILE A O 1
ATOM 692 N N . HIS A 1 86 ? 14.292 -2.583 -9.283 1.00 82.19 86 HIS A N 1
ATOM 693 C CA . HIS A 1 86 ? 14.454 -1.283 -9.942 1.00 82.19 86 HIS A CA 1
ATOM 694 C C . HIS A 1 86 ? 15.769 -1.248 -10.722 1.00 82.19 86 HIS A C 1
ATOM 696 O O . HIS A 1 86 ? 16.841 -1.133 -10.136 1.00 82.19 86 HIS A O 1
ATOM 702 N N . ILE A 1 87 ? 15.676 -1.347 -12.053 1.00 76.56 87 ILE A N 1
ATOM 703 C CA . ILE A 1 87 ? 16.840 -1.365 -12.959 1.00 76.56 87 ILE A CA 1
ATOM 704 C C . ILE A 1 87 ? 17.508 0.012 -13.036 1.00 76.56 87 ILE A C 1
ATOM 706 O O . ILE A 1 87 ? 18.736 0.103 -13.043 1.00 76.56 87 ILE A O 1
ATOM 710 N N . ASN A 1 88 ? 16.720 1.089 -13.088 1.00 73.25 88 ASN A N 1
ATOM 711 C CA . ASN A 1 88 ? 17.292 2.427 -13.099 1.00 73.25 88 ASN A CA 1
ATOM 712 C C . ASN A 1 88 ? 17.617 2.861 -11.666 1.00 73.25 88 ASN A C 1
ATOM 714 O O . ASN A 1 88 ? 16.755 2.753 -10.785 1.00 73.25 88 ASN A O 1
ATOM 718 N N . PRO A 1 89 ? 18.831 3.381 -11.426 1.00 65.75 89 PRO A N 1
ATOM 719 C CA . PRO A 1 89 ? 19.201 3.911 -10.128 1.00 65.75 89 PRO A CA 1
ATOM 720 C C . PRO A 1 89 ? 18.339 5.130 -9.794 1.00 65.75 89 PRO A C 1
ATOM 722 O O . PRO A 1 89 ? 17.953 5.887 -10.678 1.00 65.75 89 PRO A O 1
ATOM 725 N N . ASN A 1 90 ? 18.125 5.380 -8.501 1.00 62.94 90 ASN A N 1
ATOM 726 C CA . ASN A 1 90 ? 17.338 6.515 -7.989 1.00 62.94 90 ASN A CA 1
ATOM 727 C C . ASN A 1 90 ? 17.899 7.897 -8.396 1.00 62.94 90 ASN A C 1
ATOM 729 O O . ASN A 1 90 ? 17.266 8.919 -8.143 1.00 62.94 90 ASN A O 1
ATOM 733 N N . THR A 1 91 ? 19.104 7.926 -8.977 1.00 59.25 91 THR A N 1
ATOM 734 C CA . THR A 1 91 ? 19.762 9.102 -9.562 1.00 59.25 91 THR A CA 1
ATOM 735 C C . THR A 1 91 ? 19.265 9.424 -10.971 1.00 59.25 91 THR A C 1
ATOM 737 O O . THR A 1 91 ? 19.363 10.572 -11.394 1.00 59.25 91 THR A O 1
ATOM 740 N N . MET A 1 92 ? 18.715 8.442 -11.690 1.00 57.69 92 MET A N 1
ATOM 741 C CA . MET A 1 92 ? 17.901 8.684 -12.873 1.00 57.69 92 MET A CA 1
ATOM 742 C C . MET A 1 92 ? 16.478 8.919 -12.373 1.00 57.69 92 MET A C 1
ATOM 744 O O . MET A 1 92 ? 15.841 8.017 -11.830 1.00 57.69 92 MET A O 1
ATOM 748 N N . GLY A 1 93 ? 16.010 10.165 -12.469 1.00 56.78 93 GLY A N 1
ATOM 749 C CA . GLY A 1 93 ? 14.643 10.511 -12.094 1.00 56.78 93 GLY A CA 1
ATOM 750 C C . GLY A 1 93 ? 13.641 9.572 -12.767 1.00 56.78 93 GLY A C 1
ATOM 751 O O . GLY A 1 93 ? 13.875 9.083 -13.873 1.00 56.78 93 GLY A O 1
ATOM 752 N N . SER A 1 94 ? 12.526 9.301 -12.089 1.00 64.00 94 SER A N 1
ATOM 753 C CA . SER A 1 94 ? 11.422 8.575 -12.714 1.00 64.00 94 SER A CA 1
ATOM 754 C C . SER A 1 94 ? 11.016 9.287 -14.007 1.00 64.00 94 SER A C 1
ATOM 756 O O . SER A 1 94 ? 10.898 10.510 -13.999 1.00 64.00 94 SER A O 1
ATOM 758 N N . ALA A 1 95 ? 10.735 8.546 -15.084 1.00 65.38 95 ALA A N 1
ATOM 759 C CA . ALA A 1 95 ? 10.098 9.131 -16.270 1.00 65.38 95 ALA A CA 1
ATOM 760 C C . ALA A 1 95 ? 8.628 9.519 -16.003 1.00 65.38 95 ALA A C 1
ATOM 762 O O . ALA A 1 95 ? 7.936 10.025 -16.883 1.00 65.38 95 ALA A O 1
ATOM 763 N N . ILE A 1 96 ? 8.138 9.259 -14.786 1.00 68.81 96 ILE A N 1
ATOM 764 C CA . ILE A 1 96 ? 6.875 9.780 -14.283 1.00 68.81 96 ILE A CA 1
ATOM 765 C C . ILE A 1 96 ? 7.047 11.267 -13.986 1.00 68.81 96 ILE A C 1
ATOM 767 O O . ILE A 1 96 ? 7.784 11.637 -13.070 1.00 68.81 96 ILE A O 1
ATOM 771 N N . ASP A 1 97 ? 6.313 12.094 -14.726 1.00 71.62 97 ASP A N 1
ATOM 772 C CA . ASP A 1 97 ? 6.108 13.504 -14.409 1.00 71.62 97 ASP A CA 1
ATOM 773 C C . ASP A 1 97 ? 5.340 13.612 -13.088 1.00 71.62 97 ASP A C 1
ATOM 775 O O . ASP A 1 97 ? 4.117 13.529 -13.059 1.00 71.62 97 ASP A O 1
ATOM 779 N N . ARG A 1 98 ? 6.070 13.714 -11.975 1.00 69.81 98 ARG A N 1
ATOM 780 C CA . ARG A 1 98 ? 5.489 13.795 -10.628 1.00 69.81 98 ARG A CA 1
ATOM 781 C C . ARG A 1 98 ? 4.795 15.127 -10.373 1.00 69.81 98 ARG A C 1
ATOM 783 O O . ARG A 1 98 ? 3.852 15.147 -9.585 1.00 69.81 98 ARG A O 1
ATOM 790 N N . ASP A 1 99 ? 5.234 16.192 -11.036 1.00 75.25 99 ASP A N 1
ATOM 791 C CA . ASP A 1 99 ? 4.673 17.532 -10.870 1.00 75.25 99 ASP A CA 1
ATOM 792 C C . ASP A 1 99 ? 3.268 17.608 -11.468 1.00 75.25 99 ASP A C 1
ATOM 794 O O . ASP A 1 99 ? 2.400 18.263 -10.896 1.00 75.25 99 ASP A O 1
ATOM 798 N N . ALA A 1 100 ? 2.986 16.836 -12.525 1.00 68.25 100 ALA A N 1
ATOM 799 C CA . ALA A 1 100 ? 1.619 16.652 -13.011 1.00 68.25 100 ALA A CA 1
ATOM 800 C C . ALA A 1 100 ? 0.663 16.119 -11.922 1.00 68.25 100 ALA A C 1
ATOM 802 O O . ALA A 1 100 ? -0.519 16.456 -11.932 1.00 68.25 100 ALA A O 1
ATOM 803 N N . PHE A 1 101 ? 1.159 15.333 -10.959 1.00 65.19 101 PHE A N 1
ATOM 804 C CA . PHE A 1 101 ? 0.364 14.752 -9.867 1.00 65.19 101 PHE A CA 1
ATOM 805 C C . PHE A 1 101 ? 0.437 15.543 -8.554 1.00 65.19 101 PHE A C 1
ATOM 807 O O . PHE A 1 101 ? -0.258 15.185 -7.599 1.00 65.19 101 PHE A O 1
ATOM 814 N N . ALA A 1 102 ? 1.252 16.599 -8.480 1.00 62.44 102 ALA A N 1
ATOM 815 C CA . ALA A 1 102 ? 1.268 17.485 -7.325 1.00 62.44 102 ALA A CA 1
ATOM 816 C C . ALA A 1 102 ? -0.056 18.273 -7.276 1.00 62.44 102 ALA A C 1
ATOM 818 O O . ALA A 1 102 ? -0.495 18.851 -8.271 1.00 62.44 102 ALA A O 1
ATOM 819 N N . LEU A 1 103 ? -0.738 18.215 -6.128 1.00 54.84 103 LEU A N 1
ATOM 820 C CA . LEU A 1 103 ? -1.929 19.019 -5.829 1.00 54.84 103 LEU A CA 1
ATOM 821 C C . LEU A 1 103 ? -1.539 20.441 -5.433 1.00 54.84 103 LEU A C 1
ATOM 823 O O . LEU A 1 103 ? -0.574 20.573 -4.646 1.00 54.84 103 LEU A O 1
#

InterPro domains:
  IPR026834 LHH [PF14411] (39-101)

Secondary structure (DSSP, 8-state):
-EEEETTTTEEEEEE--TTS--TT-EEEEEETTEEEEEEHHHHHTTT-PPB-TTSPBPEEEESSSSTT--EEEESTHHHHTHHHH--S-TTS--SS-SGGG--

Organism: NCBI:txid2267275

Foldseek 3Di:
DWDADPLVRAIAAEAEDPQFADQFDWDWDDDPNDIDIGGQVVCVVVVAAGAGPVRFGWDWDFQDLARNGHIYTDTCCCVVCVPVRDPDPVVPPRNDPVVSVDD

pLDDT: mean 87.1, std 11.63, range [54.84, 98.69]

Radius of gyration: 15.37 Å; chains: 1; bounding box: 32×33×36 Å

Sequence (103 aa):
MKFTDSKFGQTNKVYQRDDLFDPYQVVSWRKNGKKVWGTNIERMKTGRAPLDADNIPVELHHMLQTPDGPLAEVTAFHNKHHSAIHINPNTMGSAIDRDAFAL